Protein AF-A0A918DDE6-F1 (afdb_monomer_lite)

Radius of gyration: 14.91 Å; chains: 1; bounding box: 33×29×39 Å

InterPro domains:
  IPR002104 Integrase, catalytic domain [PF00589] (2-56)
  IPR011010 DNA breaking-rejoining enzyme, catalytic core [SSF56349] (2-64)
  IPR013762 Integrase-like, catalytic domain superfamily [G3DSA:1.10.443.10] (2-56)

Organism: NCBI:txid490185

pLDDT: mean 91.39, std 6.09, range [63.97, 97.69]

Structure (mmCIF, N/CA/C/O backbone):
data_AF-A0A918DDE6-F1
#
_entry.id   AF-A0A918DDE6-F1
#
loop_
_atom_site.group_PDB
_atom_site.id
_atom_site.type_symbol
_atom_site.label_atom_id
_atom_site.label_alt_id
_atom_site.label_comp_id
_atom_site.label_asym_id
_atom_site.label_entity_id
_atom_site.label_seq_id
_atom_site.pdbx_PDB_ins_code
_atom_site.Cartn_x
_atom_site.Cartn_y
_atom_site.Cartn_z
_atom_site.occupancy
_atom_site.B_iso_or_equiv
_atom_site.auth_seq_id
_atom_site.auth_comp_id
_atom_site.auth_asym_id
_atom_site.auth_atom_id
_atom_site.pdbx_PDB_model_num
ATOM 1 N N . MET A 1 1 ? 16.865 -9.181 -13.072 1.00 63.97 1 MET A N 1
ATOM 2 C CA . MET A 1 1 ? 16.010 -8.681 -11.949 1.00 63.97 1 MET A CA 1
ATOM 3 C C . MET A 1 1 ? 14.506 -8.761 -12.238 1.00 63.97 1 MET A C 1
ATOM 5 O O . MET A 1 1 ? 13.720 -8.641 -11.304 1.00 63.97 1 MET A O 1
ATOM 9 N N . ARG A 1 2 ? 14.080 -8.990 -13.489 1.00 81.12 2 ARG A N 1
ATOM 10 C CA . ARG A 1 2 ? 12.670 -9.267 -13.832 1.00 81.12 2 ARG A CA 1
ATOM 11 C C . ARG A 1 2 ? 12.457 -10.708 -14.306 1.00 81.12 2 ARG A C 1
ATOM 13 O O . ARG A 1 2 ? 11.374 -11.047 -14.750 1.00 81.12 2 ARG A O 1
ATOM 20 N N . ASP A 1 3 ? 13.472 -11.557 -14.179 1.00 87.38 3 ASP A N 1
ATOM 21 C CA . ASP A 1 3 ? 13.450 -12.949 -14.648 1.00 87.38 3 ASP A CA 1
ATOM 22 C C . ASP A 1 3 ? 12.387 -13.768 -13.904 1.00 87.38 3 ASP A C 1
ATOM 24 O O . ASP A 1 3 ? 11.741 -14.628 -14.489 1.00 87.38 3 ASP A O 1
ATOM 28 N N . TRP A 1 4 ? 12.115 -13.405 -12.644 1.00 88.44 4 TRP A N 1
ATOM 29 C CA . TRP A 1 4 ? 11.002 -13.954 -11.868 1.00 88.44 4 TRP A CA 1
ATOM 30 C C . TRP A 1 4 ? 9.626 -13.629 -12.472 1.00 88.44 4 TRP A C 1
ATOM 32 O O . TRP A 1 4 ? 8.696 -14.405 -12.300 1.00 88.44 4 TRP A O 1
ATOM 42 N N . VAL A 1 5 ? 9.483 -12.490 -13.164 1.00 90.56 5 VAL A N 1
ATOM 43 C CA . VAL A 1 5 ? 8.233 -12.065 -13.820 1.00 90.56 5 VAL A CA 1
ATOM 44 C C . VAL A 1 5 ? 7.974 -12.957 -15.032 1.00 90.56 5 VAL A C 1
ATOM 46 O O . VAL A 1 5 ? 6.875 -13.483 -15.189 1.00 90.56 5 VAL A O 1
ATOM 49 N N . LEU A 1 6 ? 9.019 -13.204 -15.829 1.00 92.81 6 LEU A N 1
ATOM 50 C CA . LEU A 1 6 ? 8.973 -14.150 -16.945 1.00 92.81 6 LEU A CA 1
ATOM 51 C C . LEU A 1 6 ? 8.704 -15.579 -16.467 1.00 92.81 6 LEU A C 1
ATOM 53 O O . LEU A 1 6 ? 7.893 -16.276 -17.070 1.00 92.81 6 LEU A O 1
ATOM 57 N N . SER A 1 7 ? 9.332 -16.013 -15.367 1.00 93.62 7 SER A N 1
ATOM 58 C CA . SER A 1 7 ? 9.173 -17.386 -14.865 1.00 93.62 7 SER A CA 1
ATOM 59 C C . SER A 1 7 ? 7.752 -17.715 -14.402 1.00 93.62 7 SER A C 1
ATOM 61 O O . SER A 1 7 ? 7.412 -18.886 -14.289 1.00 93.62 7 SER A O 1
ATOM 63 N N . ILE A 1 8 ? 6.930 -16.697 -14.125 1.00 92.81 8 ILE A N 1
ATOM 64 C CA . ILE A 1 8 ? 5.513 -16.852 -13.764 1.00 92.81 8 ILE A CA 1
ATOM 65 C C . ILE A 1 8 ? 4.560 -16.464 -14.908 1.00 92.81 8 ILE A C 1
ATOM 67 O O . ILE A 1 8 ? 3.360 -16.338 -14.681 1.00 92.81 8 ILE A O 1
ATOM 71 N N . GLY A 1 9 ? 5.077 -16.272 -16.129 1.00 94.12 9 GLY A N 1
A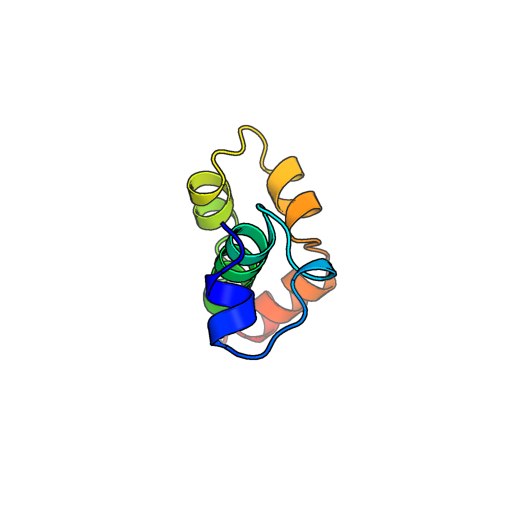TOM 72 C CA . GLY A 1 9 ? 4.276 -16.007 -17.328 1.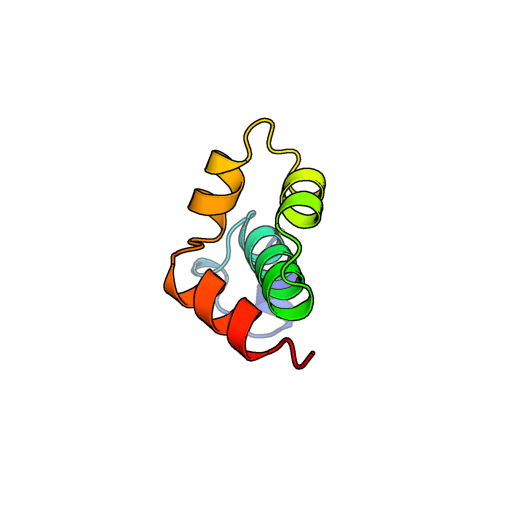00 94.12 9 GLY A CA 1
ATOM 73 C C . GLY A 1 9 ? 3.704 -14.590 -17.430 1.00 94.12 9 GLY A C 1
ATOM 74 O O . GLY A 1 9 ? 2.711 -14.388 -18.123 1.00 94.12 9 GLY A O 1
ATOM 75 N N . LEU A 1 10 ? 4.294 -13.613 -16.735 1.00 92.81 10 LEU A N 1
ATOM 76 C CA . LEU A 1 10 ? 3.853 -12.217 -16.767 1.00 92.81 10 LEU A CA 1
ATOM 77 C C . LEU A 1 10 ? 4.747 -11.355 -17.667 1.00 92.81 10 LEU A C 1
ATOM 79 O O . LEU A 1 10 ? 5.925 -11.642 -17.873 1.00 92.81 10 LEU A O 1
ATOM 83 N N . GLU A 1 11 ? 4.179 -10.256 -18.160 1.00 92.94 11 GLU A N 1
ATOM 84 C CA . GLU A 1 11 ? 4.835 -9.329 -19.085 1.00 92.94 11 GLU A CA 1
ATOM 85 C C . GLU A 1 11 ? 5.824 -8.387 -18.352 1.00 92.94 11 GLU A C 1
ATOM 87 O O . GLU A 1 11 ? 5.387 -7.508 -17.599 1.00 92.94 11 GLU A O 1
ATOM 92 N N . PRO A 1 12 ? 7.156 -8.496 -18.548 1.00 90.44 12 PRO A N 1
ATOM 93 C CA . PRO A 1 12 ? 8.154 -7.770 -17.746 1.00 90.44 12 PRO A CA 1
ATOM 94 C C . PRO A 1 12 ? 8.130 -6.253 -17.893 1.00 90.44 12 PRO A C 1
ATOM 96 O O . PRO A 1 12 ? 8.630 -5.545 -17.012 1.00 90.44 12 PRO A O 1
ATOM 99 N N . SER A 1 13 ? 7.591 -5.735 -18.998 1.00 90.50 13 SER A N 1
ATOM 100 C CA . SER A 1 13 ? 7.432 -4.293 -19.201 1.00 90.50 13 SER A CA 1
ATOM 101 C C . SER A 1 13 ? 6.435 -3.674 -18.213 1.00 90.50 13 SER A C 1
ATOM 103 O O . SER A 1 13 ? 6.589 -2.512 -17.8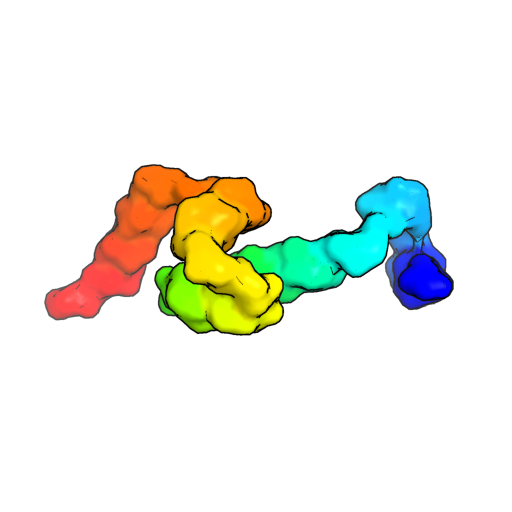41 1.00 90.50 13 SER A O 1
ATOM 105 N N . SER A 1 14 ? 5.497 -4.471 -17.692 1.00 88.81 14 SER A N 1
ATOM 106 C CA . SER A 1 14 ? 4.496 -4.039 -16.708 1.00 88.81 14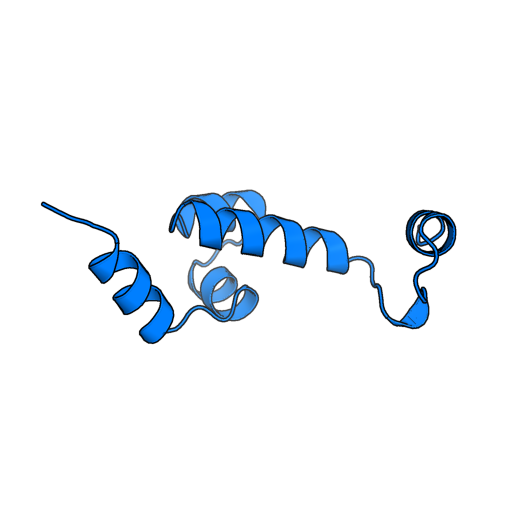 SER A CA 1
ATOM 107 C C . SER A 1 14 ? 5.009 -4.035 -15.260 1.00 88.81 14 SER A C 1
ATOM 109 O O . SER A 1 14 ? 4.343 -3.514 -14.364 1.00 88.81 14 SER A O 1
ATOM 111 N N . TYR A 1 15 ? 6.204 -4.582 -15.001 1.00 89.88 15 TYR A N 1
ATOM 112 C CA . TYR A 1 15 ? 6.761 -4.711 -13.653 1.00 89.88 15 TYR A CA 1
ATOM 113 C C . TYR A 1 15 ? 8.113 -4.004 -13.533 1.00 89.88 15 TYR A C 1
ATOM 115 O O . TYR A 1 15 ? 9.062 -4.258 -14.272 1.00 89.88 15 TYR A O 1
ATOM 123 N N . GLY A 1 16 ? 8.209 -3.111 -12.551 1.00 88.81 16 GLY A N 1
ATOM 124 C CA . GLY A 1 16 ? 9.418 -2.367 -12.225 1.00 88.81 16 GLY A CA 1
ATOM 125 C C . GLY A 1 16 ? 10.046 -2.818 -10.910 1.00 88.81 16 GLY A C 1
ATOM 126 O O . GLY A 1 16 ? 9.512 -3.647 -10.171 1.00 88.81 16 GLY A O 1
ATOM 127 N N . THR A 1 17 ? 11.168 -2.191 -10.568 1.00 89.19 17 THR A N 1
ATOM 128 C CA . THR A 1 17 ? 11.920 -2.431 -9.322 1.00 89.19 17 THR A CA 1
ATOM 129 C C . THR A 1 17 ? 11.104 -2.164 -8.052 1.00 89.19 17 THR A C 1
ATOM 131 O O . THR A 1 17 ? 11.405 -2.707 -6.993 1.00 89.19 17 THR A O 1
ATOM 134 N N . HIS A 1 18 ? 10.033 -1.372 -8.151 1.00 89.25 18 HIS A N 1
ATOM 135 C CA . HIS A 1 18 ? 9.145 -1.051 -7.035 1.00 89.25 18 HIS A CA 1
ATOM 136 C C . HIS A 1 18 ? 7.860 -1.892 -6.984 1.00 89.25 18 HIS A C 1
ATOM 138 O O . HIS A 1 18 ? 7.143 -1.798 -5.989 1.00 89.25 18 HIS A O 1
ATOM 144 N N . SER A 1 19 ? 7.547 -2.712 -7.998 1.00 88.88 19 SER A N 1
ATOM 145 C CA . SER A 1 19 ? 6.237 -3.382 -8.100 1.00 88.88 19 SER A CA 1
ATOM 146 C C . SER A 1 19 ? 5.940 -4.290 -6.903 1.00 88.88 19 SER A C 1
ATOM 148 O O . SER A 1 19 ? 4.879 -4.174 -6.284 1.00 88.88 19 SER A O 1
ATOM 150 N N . MET A 1 20 ? 6.898 -5.133 -6.503 1.00 90.62 20 MET A N 1
ATOM 151 C CA . MET A 1 20 ? 6.731 -5.986 -5.319 1.00 90.62 20 MET A CA 1
ATOM 152 C C . MET A 1 20 ? 6.685 -5.180 -4.021 1.00 90.62 20 MET A C 1
ATOM 154 O O . MET A 1 20 ? 5.879 -5.483 -3.143 1.00 90.62 20 MET A O 1
ATOM 158 N N . ARG A 1 21 ? 7.508 -4.127 -3.904 1.00 92.12 21 ARG A N 1
ATOM 159 C CA . ARG A 1 21 ? 7.520 -3.258 -2.719 1.00 92.12 21 ARG A CA 1
ATOM 160 C C . ARG A 1 21 ? 6.149 -2.626 -2.502 1.00 92.12 21 ARG A C 1
ATOM 162 O O . ARG A 1 21 ? 5.618 -2.763 -1.407 1.00 92.12 21 ARG A O 1
ATOM 169 N N . ARG A 1 22 ? 5.563 -2.020 -3.544 1.00 92.56 22 ARG A N 1
ATOM 170 C CA . ARG A 1 22 ? 4.214 -1.422 -3.516 1.00 92.56 22 ARG A CA 1
ATOM 171 C C . ARG A 1 22 ? 3.148 -2.445 -3.134 1.00 92.56 22 ARG A C 1
ATOM 173 O O . ARG A 1 22 ? 2.364 -2.197 -2.225 1.00 92.56 22 ARG A O 1
ATOM 180 N N . THR A 1 23 ? 3.168 -3.612 -3.778 1.00 93.88 23 THR A N 1
ATOM 181 C CA . THR A 1 23 ? 2.166 -4.665 -3.549 1.00 93.88 23 THR A CA 1
ATOM 182 C C . THR A 1 23 ? 2.214 -5.186 -2.115 1.00 93.88 23 THR A C 1
ATOM 184 O O . THR A 1 23 ? 1.183 -5.268 -1.451 1.00 93.88 23 THR A O 1
ATOM 187 N N . LYS A 1 24 ? 3.412 -5.498 -1.605 1.00 94.31 24 LYS A N 1
ATOM 188 C CA . LYS A 1 24 ? 3.581 -6.050 -0.256 1.00 94.31 24 LYS A CA 1
ATOM 189 C C . LYS A 1 24 ? 3.049 -5.096 0.811 1.00 94.31 24 LY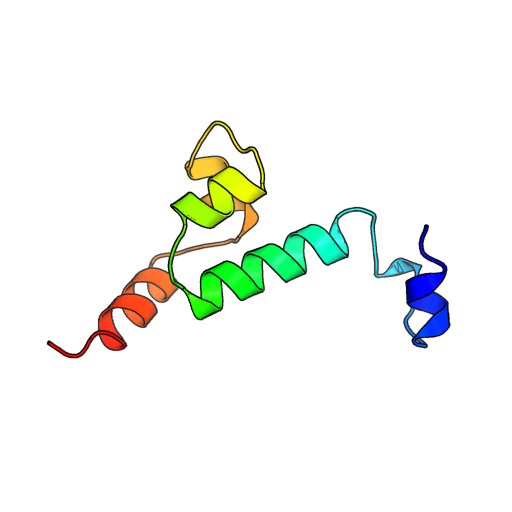S A C 1
ATOM 191 O O . LYS A 1 24 ? 2.308 -5.526 1.689 1.00 94.31 24 LYS A O 1
ATOM 196 N N . VAL A 1 25 ? 3.403 -3.813 0.737 1.00 96.12 25 VAL A N 1
ATOM 197 C CA . VAL A 1 25 ? 2.980 -2.846 1.758 1.00 96.12 25 VAL A CA 1
ATOM 198 C C . VAL A 1 25 ? 1.491 -2.519 1.690 1.00 96.12 25 VAL A C 1
ATOM 200 O O . VAL A 1 25 ? 0.869 -2.385 2.739 1.00 96.12 25 VAL A O 1
ATOM 203 N N . ALA A 1 26 ? 0.904 -2.479 0.490 1.00 94.38 26 ALA A N 1
ATOM 204 C CA . ALA A 1 26 ? -0.535 -2.289 0.323 1.00 94.38 26 ALA A CA 1
ATOM 205 C C . ALA A 1 26 ? -1.333 -3.448 0.942 1.00 94.38 26 ALA A C 1
ATOM 207 O O . ALA A 1 26 ? -2.310 -3.221 1.650 1.00 94.38 26 ALA A O 1
ATOM 208 N N . GLN A 1 27 ? -0.881 -4.694 0.758 1.00 95.75 27 GLN A N 1
ATOM 209 C CA . GLN A 1 27 ? -1.517 -5.860 1.383 1.00 95.75 27 GLN A CA 1
ATOM 210 C C . GLN A 1 27 ? -1.387 -5.859 2.912 1.00 95.75 27 GLN A C 1
ATOM 212 O O . GLN A 1 27 ? -2.323 -6.253 3.604 1.00 95.75 27 GLN A O 1
ATOM 217 N N . ILE A 1 28 ? -0.251 -5.405 3.453 1.00 95.12 28 ILE A N 1
ATOM 218 C CA . ILE A 1 28 ? -0.074 -5.260 4.905 1.00 95.12 28 ILE A CA 1
ATOM 219 C C . ILE A 1 28 ? -1.039 -4.208 5.453 1.00 95.12 28 ILE A C 1
ATOM 221 O O . ILE A 1 28 ? -1.712 -4.479 6.446 1.00 95.12 28 ILE A O 1
ATOM 225 N N . TYR A 1 29 ? -1.150 -3.048 4.796 1.00 95.31 29 TYR A N 1
ATOM 226 C CA . TYR A 1 29 ? -2.108 -2.016 5.193 1.00 95.31 29 TYR A CA 1
ATOM 227 C C . TYR A 1 29 ? -3.541 -2.556 5.172 1.00 95.31 29 TYR A C 1
ATOM 229 O O . TYR A 1 29 ? -4.200 -2.535 6.204 1.00 95.31 29 TYR A O 1
ATOM 237 N N . LYS A 1 30 ? -3.974 -3.163 4.059 1.00 91.81 30 LYS A N 1
ATOM 238 C CA . LYS A 1 30 ? -5.326 -3.725 3.915 1.00 91.81 30 LYS A CA 1
ATOM 239 C C . LYS A 1 30 ? -5.682 -4.743 5.004 1.00 91.81 30 LYS A C 1
ATOM 241 O O . LYS A 1 30 ? -6.826 -4.808 5.430 1.00 91.81 30 LYS A O 1
ATOM 246 N N . LYS A 1 31 ? -4.720 -5.558 5.445 1.00 92.88 31 LYS A N 1
ATOM 247 C CA . LYS A 1 31 ? -4.953 -6.576 6.482 1.00 92.88 31 LYS A CA 1
ATOM 248 C C . LYS A 1 31 ? -4.956 -6.033 7.906 1.00 92.88 31 LYS A C 1
ATOM 250 O O . LYS A 1 31 ? -5.493 -6.696 8.782 1.00 92.88 31 LYS A O 1
ATOM 255 N N . THR A 1 32 ? -4.274 -4.920 8.162 1.00 93.19 32 THR A N 1
ATOM 256 C CA . THR A 1 32 ? -3.955 -4.498 9.538 1.00 93.19 32 THR A CA 1
ATOM 257 C C . THR A 1 32 ? -4.450 -3.105 9.895 1.00 93.19 32 THR A C 1
ATOM 259 O O . THR A 1 32 ? -4.441 -2.759 11.069 1.00 93.19 32 THR A O 1
ATOM 262 N N . GLY A 1 33 ? -4.767 -2.264 8.908 1.00 92.19 33 GLY A N 1
ATOM 263 C CA . GLY A 1 33 ? -5.009 -0.832 9.096 1.00 92.19 33 GLY A CA 1
ATOM 264 C C . GLY A 1 33 ? -3.801 -0.047 9.628 1.00 92.19 33 GLY A C 1
ATOM 265 O O . GLY A 1 33 ? -3.891 1.159 9.848 1.00 92.19 33 GLY A O 1
ATOM 266 N N . ASN A 1 34 ? -2.642 -0.684 9.847 1.00 94.88 34 ASN A N 1
ATOM 267 C CA . ASN A 1 34 ? -1.540 -0.074 10.584 1.00 94.88 34 ASN A CA 1
ATOM 268 C C . ASN A 1 34 ? -0.609 0.723 9.663 1.00 94.88 34 ASN A C 1
ATOM 270 O O . ASN A 1 34 ? 0.422 0.240 9.181 1.00 94.88 34 ASN A O 1
ATOM 274 N N . LEU A 1 35 ? -0.960 1.991 9.458 1.00 95.00 35 LEU A N 1
ATOM 275 C CA . LEU A 1 35 ? -0.198 2.903 8.610 1.00 95.00 35 LEU A CA 1
ATOM 276 C C . LEU A 1 35 ? 1.228 3.161 9.134 1.00 95.00 35 LEU A C 1
ATOM 278 O O . LEU A 1 35 ? 2.171 3.281 8.348 1.00 95.00 35 LEU A O 1
ATOM 282 N N . ARG A 1 36 ? 1.420 3.181 10.460 1.00 96.81 36 ARG A N 1
ATOM 283 C CA . ARG A 1 36 ? 2.735 3.399 11.083 1.00 96.81 36 ARG A CA 1
ATOM 284 C C . ARG A 1 36 ? 3.687 2.231 10.830 1.00 96.81 36 ARG A C 1
ATOM 286 O O . ARG A 1 36 ? 4.861 2.461 10.541 1.00 96.81 36 ARG A O 1
ATOM 293 N N . ALA A 1 37 ? 3.198 0.993 10.894 1.00 97.00 37 ALA A N 1
ATOM 294 C CA . ALA A 1 37 ? 3.988 -0.187 10.553 1.00 97.00 37 ALA A CA 1
ATOM 295 C C . ALA A 1 37 ? 4.444 -0.133 9.088 1.00 97.00 37 ALA A C 1
ATOM 297 O O . ALA A 1 37 ? 5.615 -0.373 8.790 1.00 97.00 37 ALA A O 1
ATOM 298 N N . VAL A 1 38 ? 3.552 0.264 8.175 1.00 97.06 38 VAL A N 1
ATOM 299 C CA . VAL A 1 38 ? 3.905 0.426 6.759 1.00 97.06 38 VAL A CA 1
ATOM 300 C C . VAL A 1 38 ? 4.928 1.542 6.545 1.00 97.06 38 VAL A C 1
ATOM 302 O O . VAL A 1 38 ? 5.880 1.346 5.788 1.00 97.06 38 VAL A O 1
ATOM 305 N N . GLN A 1 39 ? 4.801 2.675 7.240 1.00 97.44 39 GLN A N 1
ATOM 306 C CA . GLN A 1 39 ? 5.793 3.751 7.176 1.00 97.44 39 GLN A CA 1
ATOM 307 C C . GLN A 1 39 ? 7.199 3.242 7.529 1.00 97.44 39 GLN A C 1
ATOM 309 O O . GLN A 1 39 ? 8.157 3.538 6.811 1.00 97.44 39 GLN A O 1
ATOM 314 N N . LEU A 1 40 ? 7.318 2.469 8.614 1.00 97.31 40 LEU A N 1
ATOM 315 C CA . LEU A 1 40 ? 8.589 1.897 9.064 1.00 97.31 40 LEU A CA 1
ATOM 316 C C . LEU A 1 40 ? 9.155 0.904 8.042 1.00 97.31 40 LEU A C 1
ATOM 318 O O . LEU A 1 40 ? 10.330 0.992 7.698 1.00 97.31 40 LEU A O 1
ATOM 322 N N . LEU A 1 41 ? 8.316 0.023 7.485 1.00 96.00 41 LEU A N 1
ATOM 323 C CA . LEU A 1 41 ? 8.717 -0.920 6.431 1.00 96.00 41 LEU A CA 1
ATOM 324 C C . LEU A 1 41 ? 9.186 -0.222 5.149 1.00 96.00 41 LEU A C 1
ATOM 326 O O . LEU A 1 41 ? 10.025 -0.751 4.420 1.00 96.00 41 LEU A O 1
ATOM 330 N N . LEU A 1 42 ? 8.638 0.957 4.853 1.00 95.31 42 LEU A N 1
ATOM 331 C CA . LEU A 1 42 ? 9.058 1.776 3.722 1.00 95.31 42 LEU A CA 1
ATOM 332 C C . LEU A 1 42 ? 10.258 2.675 4.042 1.00 95.31 42 LEU A C 1
ATOM 334 O O . LEU A 1 42 ? 10.829 3.231 3.108 1.00 95.31 42 LEU A O 1
ATOM 338 N N . GLY A 1 43 ? 10.645 2.835 5.308 1.00 96.69 43 GLY A N 1
ATOM 339 C CA . GLY A 1 43 ? 11.690 3.780 5.704 1.00 96.69 43 GLY A CA 1
ATOM 340 C C . GLY A 1 43 ? 11.335 5.234 5.373 1.00 96.69 43 GLY A C 1
ATOM 341 O O . GLY A 1 43 ? 12.220 6.043 5.103 1.00 96.69 43 GLY A O 1
ATOM 342 N N . HIS A 1 44 ? 10.045 5.578 5.334 1.00 97.12 44 HIS A N 1
ATOM 343 C CA . HIS A 1 44 ? 9.615 6.947 5.069 1.00 97.12 44 HIS A CA 1
ATOM 344 C C . HIS A 1 44 ? 9.766 7.808 6.323 1.00 97.12 44 HIS A C 1
ATOM 346 O O . HIS A 1 44 ? 9.218 7.497 7.380 1.00 97.12 44 HIS A O 1
ATOM 352 N N . THR A 1 45 ? 10.447 8.945 6.198 1.00 97.69 45 THR A N 1
ATOM 353 C CA . THR A 1 45 ? 10.605 9.895 7.308 1.00 97.69 45 THR A CA 1
ATOM 354 C C . THR A 1 45 ? 9.270 10.524 7.708 1.00 97.69 45 THR A C 1
ATOM 356 O O . THR A 1 45 ? 8.978 10.660 8.893 1.00 97.69 45 THR A O 1
ATOM 359 N N . LYS A 1 46 ? 8.435 10.877 6.722 1.00 96.94 46 LYS A N 1
ATOM 360 C CA . LYS A 1 46 ? 7.144 11.545 6.928 1.00 96.94 46 LYS A CA 1
ATOM 361 C C . LYS A 1 46 ? 5.986 10.572 6.730 1.00 96.94 46 LYS A C 1
ATOM 363 O O . LYS A 1 46 ? 6.002 9.767 5.797 1.00 96.94 46 LYS A O 1
ATOM 368 N N . MET A 1 47 ? 4.962 10.683 7.576 1.00 95.12 47 MET A N 1
ATOM 369 C CA . MET A 1 47 ? 3.740 9.887 7.432 1.00 95.12 47 MET A CA 1
ATOM 370 C C . MET A 1 47 ? 3.010 10.230 6.125 1.00 95.12 47 MET A C 1
ATOM 372 O O . MET A 1 47 ? 2.597 9.319 5.412 1.00 95.12 47 MET A O 1
ATOM 376 N N . ASP A 1 48 ? 2.978 11.511 5.745 1.00 95.75 48 ASP A N 1
ATOM 377 C CA . ASP A 1 48 ? 2.353 11.992 4.501 1.00 95.75 48 ASP A CA 1
ATOM 378 C C . ASP A 1 48 ? 2.901 11.295 3.250 1.00 95.75 48 ASP A C 1
ATOM 380 O O . ASP A 1 48 ? 2.170 11.020 2.300 1.00 95.75 48 ASP A O 1
ATOM 384 N N . SER A 1 49 ? 4.194 10.949 3.252 1.00 96.75 49 SER A N 1
ATOM 385 C CA . SER A 1 49 ? 4.803 10.186 2.160 1.00 96.75 49 SER A CA 1
ATOM 386 C C . SER A 1 49 ? 4.212 8.783 2.054 1.00 96.75 49 SER A C 1
ATOM 388 O O . SER A 1 49 ? 4.066 8.271 0.952 1.00 96.75 49 SER A O 1
ATOM 390 N N . THR A 1 50 ? 3.850 8.161 3.175 1.00 96.12 50 THR A N 1
ATOM 391 C CA . THR A 1 50 ? 3.218 6.834 3.214 1.00 96.12 50 THR A CA 1
ATOM 392 C C . THR A 1 50 ? 1.757 6.900 2.792 1.00 96.12 50 THR A C 1
ATOM 394 O O . THR A 1 50 ? 1.351 6.080 1.974 1.00 96.12 50 THR A O 1
ATOM 397 N N . VAL A 1 51 ? 1.015 7.909 3.264 1.00 95.56 51 VAL A N 1
ATOM 398 C CA . VAL A 1 51 ? -0.368 8.183 2.830 1.00 95.56 51 VAL A CA 1
ATOM 399 C C . VAL A 1 51 ? -0.415 8.333 1.311 1.00 95.56 51 VAL A C 1
ATOM 401 O O . VAL A 1 51 ? -1.104 7.576 0.634 1.00 95.56 51 VAL A O 1
ATOM 404 N N . ARG A 1 52 ? 0.415 9.223 0.748 1.00 94.62 52 ARG A N 1
ATOM 405 C CA . ARG A 1 52 ? 0.473 9.454 -0.703 1.00 94.62 52 ARG A CA 1
ATOM 406 C C . ARG A 1 52 ? 0.962 8.234 -1.487 1.00 94.62 52 ARG A C 1
ATOM 408 O O . ARG A 1 52 ? 0.526 8.021 -2.612 1.00 94.62 52 ARG A O 1
ATOM 415 N N . TYR A 1 53 ? 1.886 7.451 -0.928 1.00 93.56 53 TYR A N 1
ATOM 416 C CA . TYR A 1 53 ? 2.433 6.264 -1.595 1.00 93.56 53 TYR A CA 1
ATOM 417 C C . TYR A 1 53 ? 1.423 5.117 -1.697 1.00 93.56 53 TYR A C 1
ATOM 419 O O . TYR A 1 53 ? 1.417 4.400 -2.700 1.00 93.56 53 TYR A O 1
ATOM 427 N N . LEU A 1 54 ? 0.602 4.936 -0.661 1.00 93.31 54 LEU A N 1
ATOM 428 C CA . LEU A 1 54 ? -0.465 3.937 -0.628 1.00 93.31 54 LEU A CA 1
ATOM 429 C C . LEU A 1 54 ? -1.761 4.426 -1.282 1.00 93.31 54 LEU A C 1
ATOM 431 O O . LEU A 1 54 ? -2.541 3.588 -1.716 1.00 93.31 54 LEU A O 1
ATOM 435 N N . GLY A 1 55 ? -1.956 5.743 -1.390 1.00 93.25 55 GLY A N 1
ATOM 436 C CA . GLY A 1 55 ? -3.213 6.326 -1.852 1.00 93.25 55 GLY A CA 1
ATOM 437 C C . GLY A 1 55 ? -4.321 6.226 -0.808 1.00 93.25 55 GLY A C 1
ATOM 438 O O . GLY A 1 55 ? -5.462 6.053 -1.197 1.00 93.25 55 GLY A O 1
ATOM 439 N N . VAL A 1 56 ? -3.969 6.299 0.483 1.00 91.69 56 VAL A N 1
ATOM 440 C CA . VAL A 1 56 ? -4.948 6.212 1.576 1.00 91.69 56 VAL A CA 1
ATOM 441 C C . VAL A 1 56 ? -5.794 7.475 1.628 1.00 91.69 56 VAL A C 1
ATOM 443 O O . VAL A 1 56 ? -5.233 8.576 1.651 1.00 91.69 56 VAL A O 1
ATOM 446 N N . ASP A 1 57 ? -7.111 7.314 1.693 1.00 90.94 57 ASP A N 1
ATOM 447 C CA . ASP A 1 57 ? -8.072 8.414 1.761 1.00 90.94 57 ASP A CA 1
ATOM 448 C C . ASP A 1 57 ? -9.079 8.277 2.923 1.00 90.94 57 ASP A C 1
ATOM 450 O O . ASP A 1 57 ? -8.864 7.537 3.888 1.00 90.94 57 ASP A O 1
ATOM 454 N N . LEU A 1 58 ? -10.137 9.093 2.887 1.00 88.19 58 LEU A N 1
ATOM 455 C CA . LEU A 1 58 ? -11.180 9.096 3.909 1.00 88.19 58 LEU A CA 1
ATOM 456 C C . LEU A 1 58 ? -12.032 7.818 3.868 1.00 88.19 58 LEU A C 1
ATOM 458 O O . LEU A 1 58 ? -12.437 7.342 4.928 1.00 88.19 58 LEU A O 1
ATOM 462 N N . ASP A 1 59 ? -12.272 7.251 2.686 1.00 88.88 59 ASP A N 1
ATOM 463 C CA . ASP A 1 59 ? -13.096 6.051 2.524 1.00 88.88 59 ASP A CA 1
ATOM 464 C C . ASP A 1 59 ? -12.387 4.827 3.118 1.00 88.88 59 ASP A C 1
ATOM 466 O O . ASP A 1 59 ? -13.021 3.984 3.760 1.00 88.88 59 ASP A O 1
ATOM 470 N N . ASP A 1 60 ? -11.056 4.768 3.006 1.00 88.81 60 ASP A N 1
ATOM 471 C CA . ASP A 1 60 ? -10.239 3.765 3.699 1.00 88.81 60 ASP 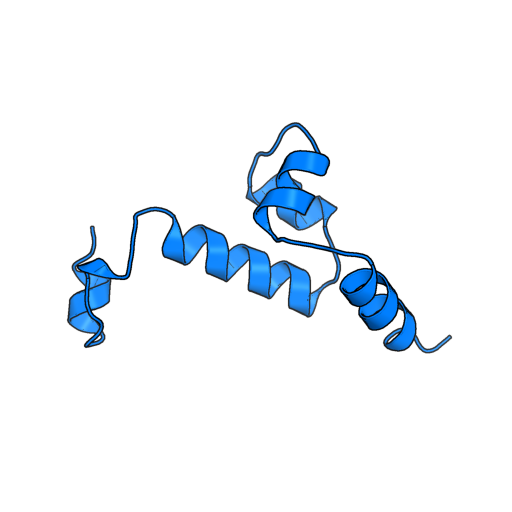A CA 1
ATOM 472 C C . ASP A 1 60 ? -10.376 3.866 5.227 1.00 88.81 60 ASP A C 1
ATOM 474 O O . ASP A 1 60 ? -10.468 2.850 5.924 1.00 88.81 60 ASP A O 1
ATOM 478 N N . ALA A 1 61 ? -10.403 5.089 5.767 1.00 88.44 61 ALA A N 1
ATOM 479 C CA . ALA A 1 61 ? -10.561 5.314 7.202 1.00 88.44 61 ALA A CA 1
ATOM 480 C C . ALA A 1 61 ? -11.961 4.913 7.695 1.00 88.44 61 ALA A C 1
ATOM 482 O O . ALA A 1 61 ? -12.079 4.300 8.758 1.00 88.44 61 ALA A O 1
ATOM 483 N N . LEU A 1 62 ? -13.005 5.214 6.917 1.00 91.06 62 LEU A N 1
ATOM 484 C CA . LEU A 1 62 ? -14.379 4.799 7.207 1.00 91.06 62 LEU A CA 1
ATOM 485 C C . LEU A 1 62 ? -14.512 3.275 7.181 1.00 91.06 62 LEU A C 1
ATOM 487 O O . LEU A 1 62 ? -14.992 2.691 8.148 1.00 91.06 62 LEU A O 1
ATOM 491 N N . SER A 1 63 ? -13.978 2.630 6.143 1.00 88.75 63 SER A N 1
ATOM 492 C CA . SER A 1 63 ? -13.981 1.168 6.012 1.00 88.75 63 SER A CA 1
ATOM 493 C C . SER A 1 63 ? -13.285 0.480 7.193 1.00 88.75 63 SER A C 1
ATOM 495 O O . SER A 1 63 ? -13.738 -0.557 7.676 1.00 88.75 63 SER A O 1
ATOM 497 N N . LEU A 1 64 ? -12.178 1.055 7.686 1.00 87.44 64 LEU A N 1
ATOM 498 C CA . LEU A 1 64 ? -11.491 0.543 8.873 1.00 87.44 64 LEU A CA 1
ATOM 499 C C . LEU A 1 64 ? -12.344 0.705 10.139 1.00 87.44 64 LEU A C 1
ATOM 501 O O . LEU A 1 64 ? -12.330 -0.182 10.986 1.00 87.44 64 LEU A O 1
ATOM 505 N N . SER A 1 65 ? -13.074 1.817 10.267 1.00 88.62 65 SER A N 1
ATOM 506 C CA . SER A 1 65 ? -13.961 2.079 11.404 1.00 88.62 65 SER A CA 1
ATOM 507 C C . SER A 1 65 ? -15.167 1.142 11.433 1.00 88.62 65 SER A C 1
ATOM 509 O O . SER A 1 65 ? -15.532 0.679 12.506 1.00 88.62 65 SER A O 1
ATOM 511 N N . GLU A 1 66 ? -15.780 0.859 10.284 1.00 89.50 66 GLU A N 1
ATOM 512 C CA . GLU A 1 66 ? -16.937 -0.043 10.177 1.00 89.50 66 GLU A CA 1
ATOM 513 C C . GLU A 1 66 ? -16.594 -1.488 10.558 1.00 89.50 66 GLU A C 1
ATOM 515 O O . GLU A 1 66 ? -17.443 -2.222 11.053 1.00 89.50 66 GLU A O 1
ATOM 520 N N . GLY A 1 67 ? -15.343 -1.904 10.345 1.00 84.19 67 GLY A N 1
ATOM 521 C CA . GLY A 1 67 ? -14.866 -3.240 10.705 1.00 84.19 67 GLY A CA 1
ATOM 522 C C . GLY A 1 67 ? -14.571 -3.441 12.195 1.00 84.19 67 GLY A C 1
ATOM 523 O O . GLY A 1 67 ? -14.205 -4.551 12.585 1.00 84.19 67 GLY A O 1
ATOM 524 N N . ILE A 1 68 ? -14.677 -2.396 13.020 1.00 83.69 68 ILE A N 1
ATOM 525 C CA . ILE A 1 68 ? -14.465 -2.468 14.468 1.00 83.69 68 ILE A CA 1
ATOM 526 C C . ILE A 1 68 ? -15.835 -2.535 15.146 1.00 83.69 68 ILE A C 1
ATOM 528 O O . ILE A 1 68 ? -16.464 -1.508 15.385 1.00 83.69 68 ILE A O 1
ATOM 532 N N . ASP A 1 69 ? -16.275 -3.748 15.478 1.00 74.56 69 ASP A N 1
ATOM 533 C CA . ASP A 1 69 ? -17.385 -3.957 16.414 1.00 74.56 69 ASP A CA 1
ATOM 534 C C . ASP A 1 69 ? -16.859 -3.762 17.847 1.00 74.56 69 ASP A C 1
ATOM 536 O O . ASP A 1 69 ? -15.848 -4.366 18.228 1.00 74.56 69 ASP A O 1
ATOM 540 N N . LEU A 1 70 ? -17.517 -2.893 18.621 1.00 66.69 70 LEU A N 1
ATOM 541 C CA . LEU A 1 70 ? -17.220 -2.624 20.036 1.00 66.69 70 LEU A CA 1
ATOM 542 C C . LEU A 1 70 ? -18.223 -3.317 20.959 1.00 66.69 70 LEU A C 1
ATOM 544 O O . LEU A 1 70 ? -19.439 -3.230 20.678 1.00 66.69 70 LEU A O 1
#

Secondary structure (DSSP, 8-state):
--HHHHHTT--GGG--TTHHHHHHHHHHHHHH--HHHHHHHHT-SSHHHHHHHHT--HHHHHHHHHT---

Sequence (70 aa):
MRDWVLSIGLEPSSYGTHSMRRTKVAQIYKKTGNLRAVQLLLGHTKMDSTVRYLGVDLDDALSLSEGIDL

Foldseek 3Di:
DCVVCVVVPHDSVVDDPCRVVLVVLLVVCVVPVDLVVSCVSVVPPDSVVSCVSNVDDPVNVVVVVVPDDD